Protein AF-A0A968A260-F1 (afdb_monomer_lite)

Secondary structure (DSSP, 8-state):
--TT-EEESSSEEEPPSS-----TT-------S-HHHHHHT--STTEEEEEE-TTS-EEEEEEESS---TT--EEESSTT-S-SEEETTTTHHHHTEEES------------

Foldseek 3Di:
DQAQKWKDWPHIDTDHNDDDDDDVPRDDDDDDPCVPVVLVVQQAAWTKIFIAGNVRHTQAMEGERHRDHPQKDKDFVVPPDADRYDYPDPCVVNRRMDIRDRPPPPPPPPDD

Sequence (112 aa):
NLRNFQLVCNDRYRLPDTDIWLGPGEKFQLVYTDAQTFFDNMISSGDNVYLYNDKDNLYDMVGWSTAHLMGMSALRVPDGFGTYQGYDDATSEAAGWVFNTPNKLLITEISD

pLDDT: mean 79.98, std 15.22, range [32.84, 96.69]

Radius of gyration: 14.61 Å; chains: 1; bounding box: 34×28×41 Å

Structure (mmCIF, N/CA/C/O backbone):
data_AF-A0A968A260-F1
#
_entry.id   AF-A0A968A260-F1
#
loop_
_atom_site.group_PDB
_atom_site.id
_atom_site.type_symbol
_atom_site.label_atom_id
_atom_site.label_alt_id
_atom_site.label_comp_id
_atom_site.label_asym_id
_atom_site.label_entity_id
_atom_site.label_seq_id
_atom_site.pdbx_PDB_ins_code
_atom_site.Cartn_x
_atom_site.Cartn_y
_atom_site.Cartn_z
_atom_site.occupancy
_atom_site.B_iso_or_equiv
_atom_site.auth_seq_id
_atom_site.auth_comp_id
_atom_site.auth_asym_id
_atom_site.auth_atom_id
_atom_site.pdbx_PDB_model_num
ATOM 1 N N . ASN A 1 1 ? -12.017 6.876 9.250 1.00 89.25 1 ASN A N 1
ATOM 2 C CA . ASN A 1 1 ? -12.081 5.612 10.005 1.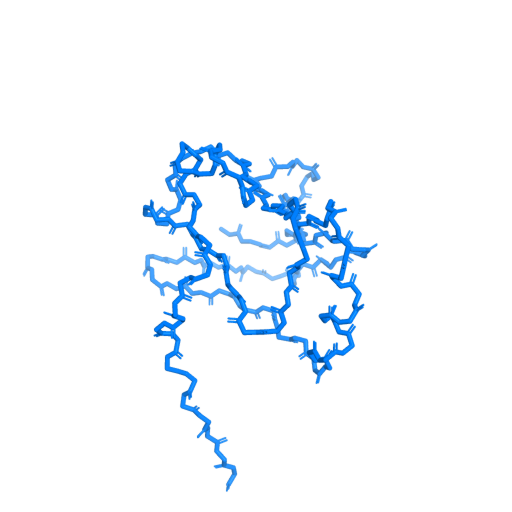00 89.25 1 ASN A CA 1
ATOM 3 C C . ASN A 1 1 ? -11.578 4.491 9.105 1.00 89.25 1 ASN A C 1
ATOM 5 O O . ASN A 1 1 ? -12.142 4.347 8.029 1.00 89.25 1 ASN A O 1
ATOM 9 N N . LEU A 1 2 ? -10.533 3.763 9.509 1.00 93.12 2 LEU A N 1
ATOM 10 C CA . LEU A 1 2 ? -9.950 2.624 8.775 1.00 93.12 2 LEU A CA 1
ATOM 11 C C . LEU A 1 2 ? -10.379 1.253 9.325 1.00 93.12 2 LEU A C 1
ATOM 13 O O . LEU A 1 2 ? -9.807 0.227 8.959 1.00 93.12 2 LEU A O 1
ATOM 17 N N . ARG A 1 3 ? -11.366 1.214 10.224 1.00 94.25 3 ARG A N 1
ATOM 18 C CA . ARG A 1 3 ? -11.927 -0.030 10.755 1.00 94.25 3 ARG A CA 1
ATOM 19 C C . ARG A 1 3 ? -12.263 -1.013 9.629 1.00 94.25 3 ARG A C 1
ATOM 21 O O . ARG A 1 3 ? -12.951 -0.641 8.682 1.00 94.25 3 ARG A O 1
ATOM 28 N N . ASN A 1 4 ? -11.805 -2.261 9.755 1.00 95.06 4 ASN A N 1
ATOM 29 C CA . ASN A 1 4 ? -12.008 -3.346 8.779 1.00 95.06 4 ASN A CA 1
ATOM 30 C C . ASN A 1 4 ? -11.501 -3.086 7.348 1.00 95.06 4 ASN A C 1
ATOM 32 O O . ASN A 1 4 ? -11.792 -3.888 6.456 1.00 95.06 4 ASN A O 1
ATOM 36 N N . PHE A 1 5 ? -10.720 -2.025 7.116 1.00 96.25 5 PHE A N 1
ATOM 37 C CA . PHE A 1 5 ? -9.988 -1.876 5.859 1.00 96.25 5 PHE A CA 1
ATOM 38 C C . PHE A 1 5 ? -9.016 -3.041 5.688 1.00 96.25 5 PHE A C 1
ATOM 40 O O . PHE A 1 5 ? -8.702 -3.770 6.633 1.00 96.25 5 PHE A O 1
ATOM 47 N N . GLN A 1 6 ? -8.547 -3.241 4.467 1.00 95.75 6 GLN A N 1
ATOM 48 C CA . GLN A 1 6 ? -7.735 -4.394 4.130 1.00 95.75 6 GLN A CA 1
ATOM 49 C C . GLN A 1 6 ? -6.546 -3.965 3.287 1.00 95.75 6 GLN A C 1
ATOM 51 O O . GLN A 1 6 ? -6.717 -3.294 2.273 1.00 95.75 6 GLN A O 1
ATOM 56 N N . LEU A 1 7 ? -5.356 -4.382 3.703 1.00 92.44 7 LEU A N 1
ATOM 57 C CA . LEU A 1 7 ? -4.144 -4.308 2.899 1.00 92.44 7 LEU A CA 1
ATOM 58 C C . LEU A 1 7 ? -3.967 -5.647 2.190 1.00 92.44 7 LEU A C 1
ATOM 60 O O . LEU A 1 7 ? -4.047 -6.697 2.827 1.00 92.44 7 LEU A O 1
ATOM 64 N N . VAL A 1 8 ? -3.766 -5.619 0.878 1.00 90.75 8 VAL A N 1
ATOM 65 C CA . VAL A 1 8 ? -3.595 -6.819 0.057 1.00 90.75 8 VAL A CA 1
ATOM 66 C C . VAL A 1 8 ? -2.309 -6.690 -0.744 1.00 90.75 8 VAL A C 1
ATOM 68 O O . VAL A 1 8 ? -2.159 -5.737 -1.504 1.00 90.75 8 VAL A O 1
ATOM 71 N N . CYS A 1 9 ? -1.420 -7.666 -0.580 1.00 85.06 9 CYS A N 1
ATOM 72 C CA . CYS A 1 9 ? -0.257 -7.889 -1.443 1.00 85.06 9 CYS A CA 1
ATOM 73 C C . CYS A 1 9 ? -0.317 -9.347 -1.930 1.00 85.06 9 CYS A C 1
ATOM 75 O O . CYS A 1 9 ? -1.230 -9.696 -2.676 1.00 85.06 9 CYS A O 1
ATOM 77 N N . ASN A 1 10 ? 0.567 -10.216 -1.422 1.00 80.12 10 ASN A N 1
ATOM 78 C CA . ASN A 1 10 ? 0.482 -11.673 -1.593 1.00 80.12 10 ASN A CA 1
ATOM 79 C C . ASN A 1 10 ? -0.676 -12.284 -0.793 1.00 80.12 10 ASN A C 1
ATOM 81 O O . ASN A 1 10 ? -1.375 -13.168 -1.278 1.00 80.12 10 ASN A O 1
ATOM 85 N N . ASP A 1 11 ? -0.898 -11.761 0.412 1.00 82.81 11 ASP A N 1
ATOM 86 C CA . ASP A 1 11 ? -1.992 -12.137 1.298 1.00 82.81 11 ASP A CA 1
ATOM 87 C C . ASP A 1 11 ? -2.816 -10.908 1.687 1.00 82.81 11 ASP A C 1
ATOM 89 O O . ASP A 1 11 ? -2.398 -9.755 1.526 1.00 82.81 11 ASP A O 1
ATOM 93 N N . ARG A 1 12 ? -4.012 -11.166 2.218 1.00 89.12 12 ARG A N 1
ATOM 94 C CA . ARG A 1 12 ? -4.929 -10.143 2.723 1.00 89.12 12 ARG A CA 1
ATOM 95 C C . ARG A 1 12 ? -4.750 -9.974 4.229 1.00 89.12 12 ARG A C 1
ATOM 97 O O . ARG A 1 12 ? -5.064 -10.877 5.001 1.00 89.12 12 ARG A O 1
ATOM 104 N N . TYR A 1 13 ? -4.353 -8.779 4.649 1.00 90.50 13 TYR A N 1
ATOM 105 C CA . TYR A 1 13 ? -4.343 -8.352 6.042 1.00 90.50 13 TYR A CA 1
ATOM 106 C C . TYR A 1 13 ? -5.536 -7.434 6.324 1.00 90.50 13 TYR A C 1
ATOM 108 O O . TYR A 1 13 ? -5.647 -6.347 5.757 1.00 90.50 13 TYR A O 1
ATOM 116 N N . ARG A 1 14 ? -6.437 -7.855 7.216 1.00 93.88 14 ARG A N 1
ATOM 117 C CA . ARG A 1 14 ? -7.560 -7.025 7.670 1.00 93.88 14 ARG A CA 1
ATOM 118 C C . ARG A 1 14 ? -7.133 -6.192 8.877 1.00 93.88 14 ARG A C 1
ATOM 120 O O . ARG A 1 14 ? -6.658 -6.740 9.869 1.00 93.88 14 ARG A O 1
ATOM 127 N N . LEU A 1 15 ? -7.334 -4.879 8.800 1.00 92.06 15 LEU A N 1
ATOM 128 C CA . LEU A 1 15 ? -7.124 -3.967 9.919 1.00 92.06 15 LEU A CA 1
ATOM 129 C C . LEU A 1 15 ? -8.105 -4.290 11.061 1.00 92.06 15 LEU A C 1
ATOM 131 O O . LEU A 1 15 ? -9.193 -4.808 10.798 1.00 92.06 15 LEU A O 1
ATOM 135 N N . PRO A 1 16 ? -7.747 -3.973 12.318 1.00 93.25 16 PRO A N 1
ATOM 136 C CA . PRO A 1 16 ? -8.582 -4.260 13.479 1.00 93.25 16 PRO A CA 1
ATOM 137 C C . PRO A 1 16 ? -10.051 -3.840 13.317 1.00 93.25 16 PRO A C 1
ATOM 139 O O . PRO A 1 16 ? -10.360 -2.785 12.756 1.00 93.25 16 PRO A O 1
ATOM 142 N N . ASP A 1 17 ? -10.959 -4.635 13.892 1.00 93.88 17 ASP A N 1
ATOM 143 C CA . ASP A 1 17 ? -12.394 -4.322 13.994 1.00 93.88 17 ASP A CA 1
ATOM 144 C C . ASP A 1 17 ? -12.676 -3.301 15.117 1.00 93.88 17 ASP A C 1
ATOM 146 O O . ASP A 1 17 ? -13.620 -3.405 15.899 1.00 93.88 17 ASP A O 1
ATOM 150 N N . THR A 1 18 ? -11.810 -2.300 15.223 1.00 93.25 18 THR A N 1
ATOM 151 C CA . THR A 1 18 ? -11.921 -1.164 16.134 1.00 93.25 18 THR A CA 1
ATOM 152 C C . THR A 1 18 ? -11.796 0.111 15.325 1.00 93.25 18 THR A C 1
ATOM 154 O O . THR A 1 18 ? -11.150 0.127 14.278 1.00 93.25 18 THR A O 1
ATOM 157 N N . ASP A 1 19 ? -12.400 1.192 15.803 1.00 92.75 19 ASP A N 1
ATOM 158 C CA . ASP A 1 19 ? -12.295 2.472 15.115 1.00 92.75 19 ASP A CA 1
ATOM 159 C C . ASP A 1 19 ? -10.844 2.966 15.085 1.00 92.75 19 ASP A C 1
ATOM 161 O O . ASP A 1 19 ? -10.182 3.072 16.117 1.00 92.75 19 ASP A O 1
ATOM 165 N N . ILE A 1 20 ? -10.368 3.287 13.882 1.00 91.06 20 ILE A N 1
ATOM 166 C CA . ILE A 1 20 ? -9.044 3.861 13.632 1.00 91.06 20 ILE A CA 1
ATOM 167 C C . ILE A 1 20 ? -9.274 5.186 12.917 1.00 91.06 20 ILE A C 1
ATOM 169 O O . ILE A 1 20 ? -9.532 5.234 11.710 1.00 91.06 20 ILE A O 1
ATOM 173 N N . TRP A 1 21 ? -9.242 6.274 13.673 1.00 89.75 21 TRP A N 1
ATOM 174 C CA . TRP A 1 21 ? -9.334 7.624 13.134 1.00 89.75 21 TRP A CA 1
ATOM 175 C C . TRP A 1 21 ? -7.925 8.145 12.879 1.00 89.75 21 TRP A C 1
ATOM 177 O O . TRP A 1 21 ? -7.076 8.041 13.754 1.00 89.75 21 TRP A O 1
ATOM 187 N N . LEU A 1 22 ? -7.693 8.653 11.669 1.00 85.75 22 LEU A N 1
ATOM 188 C CA . LEU A 1 22 ? -6.468 9.356 11.310 1.00 85.75 22 LEU A CA 1
ATOM 189 C C . LEU A 1 22 ? -6.846 10.797 10.978 1.00 85.75 22 LEU A C 1
ATOM 191 O O . LEU A 1 22 ? -7.627 11.039 10.053 1.00 85.75 22 LEU A O 1
ATOM 195 N N . GLY A 1 23 ? -6.339 11.734 11.765 1.00 82.56 23 GLY A N 1
ATOM 196 C CA . GLY A 1 23 ? -6.328 13.159 11.477 1.00 82.56 23 GLY A CA 1
ATOM 197 C C . GLY A 1 23 ? -5.102 13.575 10.654 1.00 82.56 23 GLY A C 1
ATOM 198 O O . GLY A 1 23 ? -4.247 12.750 10.325 1.00 82.56 23 GLY A O 1
ATOM 199 N N . PRO A 1 24 ? -4.987 14.870 10.315 1.00 80.56 24 PRO A N 1
ATOM 200 C CA . PRO A 1 24 ? -3.818 15.392 9.614 1.00 80.56 24 PRO A CA 1
ATOM 201 C C . PRO A 1 24 ? -2.514 15.085 10.370 1.00 80.56 24 PRO A C 1
ATOM 203 O O . PRO A 1 24 ? -2.365 15.465 11.529 1.00 80.56 24 PRO A O 1
ATOM 206 N N . GLY A 1 25 ? -1.568 14.415 9.707 1.00 78.31 25 GLY A N 1
ATOM 207 C CA . GLY A 1 25 ? -0.263 14.049 10.274 1.00 78.31 25 GLY A CA 1
ATOM 208 C C . GLY A 1 25 ? -0.257 12.797 11.161 1.00 78.31 25 GLY A C 1
ATOM 20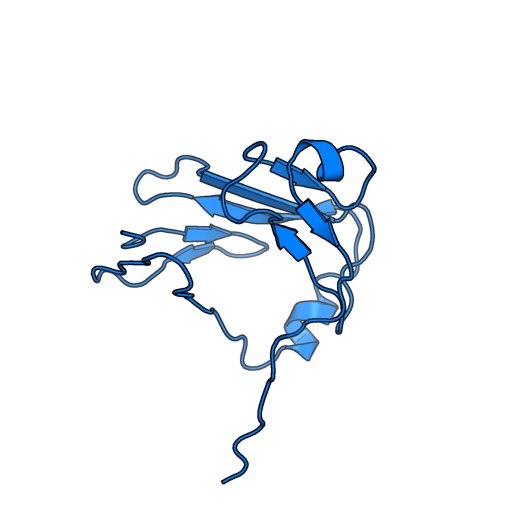9 O O . GLY A 1 25 ? 0.817 12.359 11.579 1.00 78.31 25 GLY A O 1
ATOM 210 N N . GLU A 1 26 ? -1.417 12.197 11.435 1.00 83.50 26 GLU A N 1
ATOM 211 C CA . GLU A 1 26 ? -1.491 10.905 12.115 1.00 83.50 26 GLU A CA 1
ATOM 212 C C . GLU A 1 26 ? -1.232 9.764 11.132 1.00 83.50 26 GLU A C 1
ATOM 214 O O . GLU A 1 26 ? -1.612 9.816 9.963 1.00 83.50 26 GLU A O 1
ATOM 219 N N . LYS A 1 27 ? -0.586 8.703 11.618 1.00 84.19 27 LYS A N 1
ATOM 220 C CA . LYS A 1 27 ? -0.197 7.553 10.801 1.00 84.19 27 LYS A CA 1
ATOM 221 C C . LYS A 1 27 ? -0.577 6.247 11.479 1.00 84.19 27 LYS A C 1
ATOM 223 O O . LYS A 1 27 ? -0.373 6.079 12.679 1.00 84.19 27 LYS A O 1
ATOM 228 N N . PHE A 1 28 ? -1.067 5.308 10.681 1.00 84.62 28 PHE A N 1
ATOM 229 C CA . PHE A 1 28 ? -1.158 3.900 11.044 1.00 84.62 28 PHE A CA 1
ATOM 230 C C . PHE A 1 28 ? -0.017 3.156 10.349 1.00 84.62 28 PHE A C 1
ATOM 232 O O . PHE A 1 28 ? 0.235 3.389 9.168 1.00 84.62 28 PHE A O 1
ATOM 239 N N . GLN A 1 29 ? 0.688 2.289 11.072 1.00 85.31 29 GLN A N 1
ATOM 240 C CA . GLN A 1 29 ? 1.837 1.559 10.542 1.00 85.31 29 GLN A CA 1
ATOM 241 C C . GLN A 1 29 ? 1.646 0.063 10.766 1.00 85.31 29 GLN A C 1
ATOM 243 O O . GLN A 1 29 ? 1.422 -0.375 11.892 1.00 85.31 29 GLN A O 1
ATOM 248 N N . LEU A 1 30 ? 1.760 -0.712 9.689 1.00 81.94 30 LEU A N 1
ATOM 249 C CA . LEU A 1 30 ? 1.929 -2.155 9.767 1.00 81.94 30 LEU A CA 1
ATOM 250 C C . LEU A 1 30 ? 3.430 -2.444 9.736 1.00 81.94 30 LEU A C 1
ATOM 252 O O . LEU A 1 30 ? 4.102 -2.096 8.767 1.00 81.94 30 LEU A O 1
ATOM 256 N N . VAL A 1 31 ? 3.954 -3.039 10.805 1.00 82.44 31 VAL A N 1
ATOM 257 C CA . VAL A 1 31 ? 5.375 -3.382 10.923 1.00 82.44 31 VAL A CA 1
ATOM 258 C C . VAL A 1 31 ? 5.515 -4.890 10.785 1.00 82.44 31 VAL A C 1
ATOM 260 O O . VAL A 1 31 ? 4.957 -5.641 11.584 1.00 82.44 31 VAL A O 1
ATOM 263 N N . TYR A 1 32 ? 6.249 -5.332 9.766 1.00 77.69 32 TYR A N 1
ATOM 264 C CA . TYR A 1 32 ? 6.596 -6.740 9.600 1.00 77.69 32 TYR A CA 1
ATOM 265 C C . TYR A 1 32 ? 7.762 -7.088 10.528 1.00 77.69 32 TYR A C 1
ATOM 267 O O . TYR A 1 32 ? 8.782 -6.403 10.521 1.00 77.69 32 TYR A O 1
ATOM 275 N N . THR A 1 33 ? 7.622 -8.148 11.327 1.00 80.69 33 THR A N 1
ATOM 276 C CA . THR A 1 33 ? 8.672 -8.580 12.269 1.00 80.69 33 THR A CA 1
ATOM 277 C C . THR A 1 33 ? 9.897 -9.149 11.561 1.00 80.69 33 THR A C 1
ATOM 279 O O . THR A 1 33 ? 10.999 -9.076 12.092 1.00 80.69 33 THR A O 1
ATOM 282 N N . ASP A 1 34 ? 9.705 -9.700 10.363 1.00 80.81 34 ASP A N 1
ATOM 283 C CA . ASP A 1 34 ? 10.770 -10.170 9.481 1.00 80.81 34 ASP A CA 1
ATOM 284 C C . ASP A 1 34 ? 10.730 -9.376 8.171 1.00 80.81 34 ASP A C 1
ATOM 286 O O . ASP A 1 34 ? 10.162 -9.797 7.160 1.00 80.81 34 ASP A O 1
ATOM 290 N N . ALA A 1 35 ? 11.279 -8.162 8.226 1.00 76.00 35 ALA A N 1
ATOM 291 C CA . ALA A 1 35 ? 11.331 -7.270 7.075 1.00 76.00 35 ALA A CA 1
ATOM 292 C C . ALA A 1 35 ? 12.177 -7.853 5.932 1.00 76.00 35 ALA A C 1
ATOM 294 O O . ALA A 1 35 ? 11.848 -7.629 4.771 1.00 76.00 35 ALA A O 1
ATOM 295 N N . GLN A 1 36 ? 13.230 -8.620 6.242 1.00 77.56 36 GLN A N 1
ATOM 296 C CA . GLN A 1 36 ? 14.100 -9.214 5.226 1.00 77.56 36 GLN A CA 1
ATOM 297 C C . GLN A 1 36 ? 13.314 -10.199 4.359 1.00 77.56 36 GLN A C 1
ATOM 299 O O . GLN A 1 36 ? 13.256 -10.021 3.146 1.00 77.56 36 GLN A O 1
ATOM 304 N N . THR A 1 37 ? 12.619 -11.158 4.978 1.00 77.75 37 THR A N 1
ATOM 305 C CA . THR A 1 37 ? 11.788 -12.121 4.242 1.00 77.75 37 THR A CA 1
ATOM 306 C C . THR A 1 37 ? 10.669 -11.429 3.459 1.00 77.75 37 THR A C 1
ATOM 308 O O . THR A 1 37 ? 10.317 -11.871 2.368 1.00 77.75 37 THR A O 1
ATOM 311 N N . PHE A 1 38 ? 10.103 -10.330 3.972 1.00 75.44 38 PHE A N 1
ATOM 312 C CA . PHE A 1 38 ? 9.113 -9.549 3.225 1.00 75.44 38 PHE A CA 1
ATOM 313 C C . PHE A 1 38 ? 9.699 -8.986 1.919 1.00 75.44 38 PHE A C 1
ATOM 315 O O . PHE A 1 38 ? 9.129 -9.214 0.853 1.00 75.44 38 PHE A O 1
ATOM 322 N N . PHE A 1 39 ? 10.855 -8.317 1.981 1.00 77.12 39 PHE A N 1
ATOM 323 C CA . PHE A 1 39 ? 11.498 -7.741 0.795 1.00 77.12 39 PHE A CA 1
ATOM 324 C C . PHE A 1 39 ? 12.074 -8.796 -0.158 1.00 77.12 39 PHE A C 1
ATOM 326 O O . PHE A 1 39 ? 12.069 -8.578 -1.367 1.00 77.12 39 PHE A O 1
ATOM 333 N N . ASP A 1 40 ? 12.494 -9.960 0.342 1.00 78.44 40 ASP A N 1
ATOM 334 C CA . ASP A 1 40 ? 12.934 -11.084 -0.499 1.00 78.44 40 ASP A CA 1
ATOM 335 C C . ASP A 1 40 ? 11.803 -11.621 -1.398 1.00 78.44 40 ASP A C 1
ATOM 337 O O . ASP A 1 40 ? 12.068 -12.231 -2.434 1.00 78.44 40 ASP A O 1
ATOM 341 N N . ASN A 1 41 ? 10.541 -11.360 -1.039 1.00 76.19 41 ASN A N 1
ATOM 342 C CA . ASN A 1 41 ? 9.367 -11.683 -1.852 1.00 76.19 41 ASN A CA 1
ATOM 343 C C . ASN A 1 41 ? 8.908 -10.528 -2.761 1.00 76.19 41 ASN A C 1
ATOM 345 O O . ASN A 1 41 ? 7.942 -10.711 -3.494 1.00 76.19 41 ASN A O 1
ATOM 349 N N . MET A 1 42 ? 9.586 -9.374 -2.730 1.00 76.00 42 MET A N 1
ATOM 350 C CA . MET A 1 42 ? 9.295 -8.186 -3.551 1.00 76.00 42 MET A CA 1
ATOM 351 C C . MET A 1 42 ? 10.335 -7.949 -4.667 1.00 76.00 42 MET A C 1
ATOM 353 O O . MET A 1 42 ? 10.617 -6.827 -5.103 1.00 76.00 42 MET A O 1
ATOM 357 N N . ILE A 1 43 ? 10.990 -9.031 -5.093 1.00 71.81 43 ILE A N 1
ATOM 358 C CA . ILE A 1 43 ? 12.142 -9.008 -6.004 1.00 71.81 43 ILE A CA 1
ATOM 359 C C . ILE A 1 43 ? 11.758 -9.035 -7.491 1.00 71.81 43 ILE A C 1
ATOM 361 O O . ILE A 1 43 ? 12.648 -9.027 -8.346 1.00 71.81 43 ILE A O 1
ATOM 365 N N . SER A 1 44 ? 10.465 -9.091 -7.823 1.00 68.75 44 SER A N 1
ATOM 366 C CA . SER A 1 44 ? 9.977 -9.148 -9.205 1.00 68.75 44 SER A CA 1
ATOM 367 C C . SER A 1 44 ? 9.214 -7.892 -9.609 1.00 68.75 44 SER A C 1
ATOM 369 O O . SER A 1 44 ? 8.520 -7.275 -8.816 1.00 68.75 44 SER A O 1
ATOM 371 N N . SER A 1 45 ? 9.300 -7.525 -10.888 1.00 73.00 45 SER A N 1
ATOM 372 C CA . SER A 1 45 ? 8.416 -6.508 -11.461 1.00 73.00 45 SER A CA 1
ATOM 373 C C . SER A 1 45 ? 6.957 -6.961 -11.383 1.00 73.00 45 SER A C 1
ATOM 375 O O . SER A 1 45 ? 6.652 -8.094 -11.762 1.00 73.00 45 SER A O 1
ATOM 377 N N . GLY A 1 46 ? 6.057 -6.054 -11.021 1.00 75.38 46 GLY A N 1
ATOM 378 C CA . GLY A 1 46 ? 4.615 -6.287 -10.983 1.00 75.38 46 GLY A CA 1
ATOM 379 C C . GLY A 1 46 ? 4.040 -6.467 -9.581 1.00 75.38 46 GLY A C 1
ATOM 380 O O . GLY A 1 46 ? 2.852 -6.773 -9.470 1.00 75.38 46 GLY A O 1
ATOM 381 N N . ASP A 1 47 ? 4.836 -6.257 -8.534 1.00 83.12 47 ASP A N 1
ATOM 382 C CA . ASP A 1 47 ? 4.344 -6.271 -7.161 1.00 83.12 47 ASP A CA 1
ATOM 383 C C . ASP A 1 47 ? 3.472 -5.043 -6.894 1.00 83.12 47 ASP A C 1
ATOM 385 O O . ASP A 1 47 ? 3.762 -3.934 -7.345 1.00 83.12 47 ASP A O 1
ATOM 389 N N . ASN A 1 48 ? 2.375 -5.244 -6.167 1.00 88.06 48 ASN A N 1
ATOM 390 C CA . ASN A 1 48 ? 1.429 -4.187 -5.840 1.00 88.06 48 ASN A CA 1
ATOM 391 C C . ASN A 1 48 ? 0.943 -4.335 -4.402 1.00 88.06 48 ASN A C 1
ATOM 393 O O . ASN A 1 48 ? 0.739 -5.443 -3.905 1.00 88.06 48 ASN A O 1
ATOM 397 N N . VAL A 1 49 ? 0.695 -3.195 -3.769 1.00 89.12 49 VAL A N 1
ATOM 398 C CA . VAL A 1 49 ? -0.015 -3.085 -2.499 1.00 89.12 49 VAL A CA 1
ATOM 399 C C . VAL A 1 49 ? -1.345 -2.406 -2.789 1.00 89.12 49 VAL A C 1
ATOM 401 O O . VAL A 1 49 ? -1.382 -1.295 -3.318 1.00 89.12 49 VAL A O 1
ATOM 404 N N . TYR A 1 50 ? -2.438 -3.055 -2.408 1.00 92.75 50 TYR A N 1
ATOM 405 C CA . TYR A 1 50 ? -3.790 -2.528 -2.542 1.00 92.75 50 TYR A CA 1
ATOM 406 C C . TYR A 1 50 ? -4.386 -2.247 -1.166 1.00 92.75 50 TYR A C 1
ATOM 408 O O . TYR A 1 50 ? -4.263 -3.053 -0.243 1.00 92.75 50 TYR A O 1
ATOM 416 N N . LEU A 1 51 ? -5.094 -1.131 -1.047 1.00 93.69 51 LEU A N 1
ATOM 417 C CA . LEU A 1 51 ? -5.929 -0.794 0.093 1.00 93.69 51 LEU A CA 1
ATOM 418 C C . LEU A 1 51 ? -7.394 -0.903 -0.326 1.00 93.69 51 LEU A C 1
ATOM 420 O O . LEU A 1 51 ? -7.868 -0.142 -1.168 1.00 93.69 51 LEU A O 1
ATOM 424 N N . TYR A 1 52 ? -8.121 -1.824 0.293 1.00 96.69 52 TYR A N 1
ATOM 425 C CA . TYR A 1 52 ? -9.566 -1.955 0.154 1.00 96.69 52 TYR A CA 1
ATOM 426 C C . TYR A 1 52 ? -10.265 -1.430 1.405 1.00 96.69 52 TYR A C 1
ATOM 428 O O . TYR A 1 52 ? -9.758 -1.565 2.522 1.00 96.69 52 TYR A O 1
ATOM 436 N N . ASN A 1 53 ? -11.449 -0.850 1.232 1.00 95.44 53 ASN A N 1
ATOM 437 C CA . ASN A 1 53 ? -12.294 -0.498 2.367 1.00 95.44 53 ASN A CA 1
ATOM 438 C C . ASN A 1 53 ? -13.023 -1.730 2.944 1.00 95.44 53 ASN A C 1
ATOM 440 O O . ASN A 1 53 ? -12.877 -2.859 2.472 1.00 95.44 53 ASN A O 1
ATOM 444 N N . ASP A 1 54 ? -13.845 -1.505 3.966 1.00 95.62 54 ASP A N 1
ATOM 445 C CA . ASP A 1 54 ? -14.645 -2.527 4.656 1.00 95.62 54 ASP A CA 1
ATOM 446 C C . ASP A 1 54 ? -15.697 -3.229 3.773 1.00 95.62 54 ASP A C 1
ATOM 448 O O . ASP A 1 54 ? -16.270 -4.239 4.182 1.00 95.62 54 ASP A O 1
ATOM 452 N N . LYS A 1 55 ? -15.939 -2.717 2.562 1.00 96.25 55 LYS A N 1
ATOM 453 C CA . LYS A 1 55 ? -16.889 -3.241 1.569 1.00 96.25 55 LYS A CA 1
ATOM 454 C C . LYS A 1 55 ? -16.199 -3.854 0.348 1.00 96.25 55 LYS A C 1
ATOM 456 O O . LYS A 1 55 ? -16.851 -4.030 -0.675 1.00 96.25 55 LYS A O 1
ATOM 461 N N . ASP A 1 56 ? -14.897 -4.132 0.440 1.00 94.88 56 ASP A N 1
ATOM 462 C CA . ASP A 1 56 ? -14.066 -4.659 -0.651 1.00 94.88 56 ASP A CA 1
ATOM 463 C C . ASP A 1 56 ? -13.990 -3.741 -1.893 1.00 94.88 56 ASP A C 1
ATOM 465 O O . ASP A 1 56 ? -13.635 -4.185 -2.985 1.00 94.88 56 ASP A O 1
ATOM 469 N N . ASN A 1 57 ? -14.257 -2.437 -1.745 1.00 96.25 57 ASN A N 1
ATOM 470 C CA . ASN A 1 57 ? -13.984 -1.470 -2.809 1.00 96.25 57 ASN A CA 1
ATOM 471 C C . ASN A 1 57 ? -12.518 -1.038 -2.751 1.00 96.25 57 ASN A C 1
ATOM 473 O O . ASN A 1 57 ? -12.017 -0.712 -1.670 1.00 96.25 57 ASN A O 1
ATOM 477 N N . LEU A 1 58 ? -11.856 -0.991 -3.911 1.00 94.56 58 LEU A N 1
ATOM 478 C CA . LEU A 1 58 ? -10.497 -0.465 -4.021 1.00 94.56 58 LEU A CA 1
ATOM 479 C C . LEU A 1 58 ? -10.499 1.018 -3.637 1.00 94.56 58 LEU A C 1
ATOM 481 O O . LEU A 1 58 ? -11.228 1.818 -4.224 1.00 94.56 58 LEU A O 1
ATOM 485 N N . TYR A 1 59 ? -9.707 1.355 -2.627 1.00 92.06 59 TYR A N 1
ATOM 486 C CA . TYR A 1 59 ? -9.567 2.705 -2.097 1.00 92.06 59 TYR A CA 1
ATOM 487 C C . TYR A 1 59 ? -8.280 3.362 -2.594 1.00 92.06 59 TYR A C 1
ATOM 489 O O . TYR A 1 59 ? -8.305 4.522 -2.997 1.00 92.06 59 TYR A O 1
ATOM 497 N N . ASP A 1 60 ? -7.171 2.619 -2.577 1.00 91.44 60 ASP A N 1
ATOM 498 C CA . ASP A 1 60 ? -5.867 3.094 -3.038 1.00 91.44 60 ASP A CA 1
ATOM 499 C C . ASP A 1 60 ? -4.975 1.920 -3.478 1.00 91.44 60 ASP A C 1
ATOM 501 O O . ASP A 1 60 ? -5.185 0.789 -3.038 1.00 91.44 60 ASP A O 1
ATOM 505 N N . MET A 1 61 ? -3.983 2.168 -4.329 1.00 91.50 61 MET A N 1
ATOM 506 C CA . MET A 1 61 ? -2.927 1.216 -4.649 1.00 91.50 61 MET A CA 1
ATOM 507 C C . MET A 1 61 ? -1.608 1.883 -5.052 1.00 91.50 61 MET A C 1
ATOM 509 O O . MET A 1 61 ? -1.575 2.962 -5.651 1.00 91.50 61 MET A O 1
ATOM 513 N N . VAL A 1 62 ? -0.521 1.162 -4.792 1.00 89.88 62 VAL A N 1
ATOM 514 C CA . VAL A 1 62 ? 0.822 1.474 -5.282 1.00 89.88 62 VAL A CA 1
ATOM 515 C C . VAL A 1 62 ? 1.478 0.204 -5.816 1.00 89.88 62 VAL A C 1
ATOM 517 O O . VAL A 1 62 ? 1.343 -0.865 -5.221 1.00 89.88 62 VAL A O 1
ATOM 520 N N . GLY A 1 63 ? 2.148 0.322 -6.955 1.00 89.06 63 GLY A N 1
ATOM 521 C CA . GLY A 1 63 ? 2.809 -0.772 -7.649 1.00 89.06 63 GLY A CA 1
ATOM 522 C C . GLY A 1 63 ? 4.259 -0.474 -7.993 1.00 89.06 63 GLY A C 1
ATOM 523 O O . GLY A 1 63 ? 4.681 0.682 -8.062 1.00 89.06 63 GLY A O 1
ATOM 524 N N . TRP A 1 64 ? 5.008 -1.534 -8.266 1.00 87.25 64 TRP A N 1
ATOM 525 C CA . TRP A 1 64 ? 6.383 -1.461 -8.733 1.00 87.25 64 TRP A CA 1
ATOM 526 C C . TRP A 1 64 ? 6.534 -2.271 -10.022 1.00 87.25 64 TRP A C 1
ATOM 528 O O . TRP A 1 64 ? 6.313 -3.477 -10.065 1.00 87.25 64 TRP A O 1
ATOM 538 N N . SER A 1 65 ? 6.892 -1.590 -11.104 1.00 85.56 65 SER A N 1
ATOM 539 C CA . SER A 1 65 ? 7.360 -2.147 -12.375 1.00 85.56 65 SER A CA 1
ATOM 540 C C . SER A 1 65 ? 8.819 -2.615 -12.309 1.00 85.56 65 SER A C 1
ATOM 542 O O . SER A 1 65 ? 9.261 -3.354 -13.190 1.00 85.56 65 SER A O 1
ATOM 544 N N . THR A 1 66 ? 9.557 -2.248 -11.259 1.00 83.88 66 THR A N 1
ATOM 545 C CA . THR A 1 66 ? 10.893 -2.768 -10.935 1.00 83.88 66 THR A CA 1
ATOM 546 C C . THR A 1 66 ? 10.907 -3.450 -9.561 1.00 83.88 66 THR A C 1
ATOM 548 O O . THR A 1 66 ? 9.896 -3.472 -8.871 1.00 83.88 66 THR A O 1
ATOM 551 N N . ALA A 1 67 ? 12.020 -4.073 -9.164 1.00 84.06 67 ALA A N 1
ATOM 552 C CA . ALA A 1 67 ? 12.108 -4.726 -7.853 1.00 84.06 67 ALA A CA 1
ATOM 553 C C . ALA A 1 67 ? 12.067 -3.693 -6.710 1.00 84.06 67 ALA A C 1
ATOM 555 O O . ALA A 1 67 ? 12.849 -2.737 -6.716 1.00 84.06 67 ALA A O 1
ATOM 556 N N . HIS A 1 68 ? 11.217 -3.909 -5.699 1.00 81.88 68 HIS A N 1
ATOM 557 C CA . HIS A 1 68 ? 11.137 -3.045 -4.516 1.00 81.88 68 HIS A CA 1
ATOM 558 C C . HIS A 1 68 ? 12.045 -3.578 -3.403 1.00 81.88 68 HIS A C 1
ATOM 560 O O . HIS A 1 68 ? 11.658 -4.415 -2.593 1.00 81.88 68 HIS A O 1
ATOM 566 N N . LEU A 1 69 ? 13.292 -3.106 -3.379 1.00 80.12 69 LEU A N 1
ATOM 567 C CA . LEU A 1 69 ? 14.317 -3.596 -2.454 1.00 80.12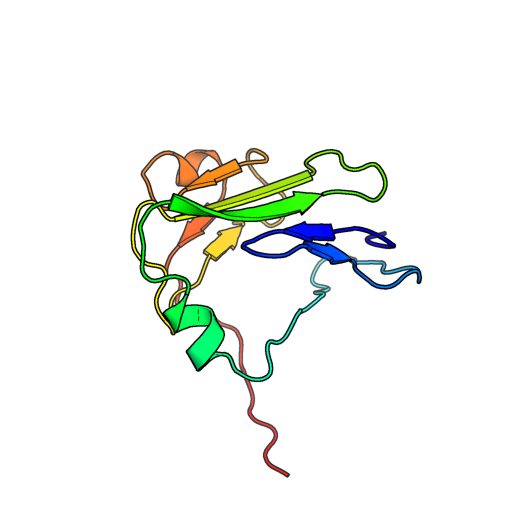 69 LEU A CA 1
ATOM 568 C C . LEU A 1 69 ? 14.274 -2.894 -1.090 1.00 80.12 69 LEU A C 1
ATOM 570 O O . LEU A 1 69 ? 13.789 -1.770 -0.946 1.00 80.12 69 LEU A O 1
ATOM 574 N N . MET A 1 70 ? 14.878 -3.526 -0.082 1.00 80.44 70 MET A N 1
ATOM 575 C CA . MET A 1 70 ? 15.065 -2.922 1.237 1.00 80.44 70 MET A CA 1
ATOM 576 C C . MET A 1 70 ? 15.738 -1.538 1.138 1.00 80.44 70 MET A C 1
ATOM 578 O O . MET A 1 70 ? 16.711 -1.348 0.409 1.00 80.44 70 MET A O 1
ATOM 582 N N . GLY A 1 71 ? 15.219 -0.567 1.895 1.00 78.25 71 GLY A N 1
ATOM 583 C CA . GLY A 1 71 ? 15.684 0.826 1.883 1.00 78.25 71 GLY A CA 1
ATOM 584 C C . GLY A 1 71 ? 14.983 1.720 0.854 1.00 78.25 71 GLY A C 1
ATOM 585 O O . GLY A 1 71 ? 15.119 2.941 0.919 1.00 78.25 71 GLY A O 1
ATOM 586 N N . MET A 1 72 ? 14.189 1.143 -0.050 1.00 79.75 72 MET A N 1
ATOM 587 C CA . MET A 1 72 ? 13.312 1.895 -0.942 1.00 79.75 72 MET A CA 1
ATOM 588 C C . MET A 1 72 ? 12.001 2.270 -0.245 1.00 79.75 72 MET A C 1
ATOM 590 O O . MET A 1 72 ? 11.529 1.590 0.667 1.00 79.75 72 MET A O 1
ATOM 594 N N . SER A 1 73 ? 11.377 3.354 -0.695 1.00 83.50 73 SER A N 1
ATOM 595 C CA . SER A 1 73 ? 10.118 3.856 -0.143 1.00 83.50 73 SER A CA 1
ATOM 596 C C . SER A 1 73 ? 9.205 4.364 -1.253 1.00 83.50 73 SER A C 1
ATOM 598 O O . SER A 1 73 ? 9.678 4.755 -2.320 1.00 83.50 73 SER A O 1
ATOM 600 N N . ALA A 1 74 ? 7.904 4.370 -0.987 1.00 84.69 74 ALA A N 1
ATOM 601 C CA . ALA A 1 74 ? 6.915 5.065 -1.794 1.00 84.69 74 ALA A CA 1
ATOM 602 C C . ALA A 1 74 ? 6.014 5.869 -0.856 1.00 84.69 74 ALA A C 1
ATOM 604 O O . ALA A 1 74 ? 5.634 5.383 0.212 1.00 84.69 74 ALA A O 1
ATOM 605 N N . LEU A 1 75 ? 5.705 7.107 -1.229 1.00 85.62 75 LEU A N 1
ATOM 606 C CA . LEU A 1 75 ? 4.814 7.972 -0.462 1.00 85.62 75 LEU A CA 1
ATOM 607 C C . LEU A 1 75 ? 4.026 8.900 -1.381 1.00 85.62 75 LEU A C 1
ATOM 609 O O . LEU A 1 75 ? 4.434 9.166 -2.512 1.00 85.62 75 LEU A O 1
ATOM 613 N N . ARG A 1 76 ? 2.900 9.402 -0.881 1.00 84.81 76 ARG A N 1
ATOM 614 C CA . ARG A 1 76 ? 2.025 10.314 -1.615 1.00 84.81 76 ARG A CA 1
ATOM 615 C C . ARG A 1 76 ? 2.397 11.766 -1.288 1.00 84.81 76 ARG A C 1
ATOM 617 O O . ARG A 1 76 ? 2.523 12.113 -0.119 1.00 84.81 76 ARG A O 1
ATOM 624 N N . VAL A 1 77 ? 2.607 12.619 -2.294 1.00 81.81 77 VAL A N 1
ATOM 625 C CA . VAL A 1 77 ? 2.932 14.047 -2.112 1.00 81.81 77 VAL A CA 1
ATOM 626 C C . VAL A 1 77 ? 2.017 14.932 -2.960 1.00 81.81 77 VAL A C 1
ATOM 628 O O . VAL A 1 77 ? 2.148 14.940 -4.184 1.00 81.81 77 VAL A O 1
ATOM 631 N N . PRO A 1 78 ? 1.177 15.780 -2.339 1.00 79.12 78 PRO A N 1
ATOM 632 C CA . PRO A 1 78 ? 0.775 15.766 -0.926 1.00 79.12 78 PRO A CA 1
ATOM 633 C C . PRO A 1 78 ? 0.013 14.491 -0.525 1.00 79.12 78 PRO A C 1
ATOM 635 O O . PRO A 1 78 ? -0.554 13.813 -1.381 1.00 79.12 78 PRO A O 1
ATOM 638 N N . ASP A 1 79 ? -0.073 14.205 0.775 1.00 76.12 79 ASP A N 1
ATOM 639 C CA . ASP A 1 79 ? -0.923 13.124 1.290 1.00 76.12 79 ASP A CA 1
ATOM 640 C C . ASP A 1 79 ? -2.362 13.249 0.756 1.00 76.12 79 ASP A C 1
ATOM 642 O O . ASP A 1 79 ? -2.973 14.320 0.792 1.00 76.12 79 ASP A O 1
ATOM 646 N N . GLY A 1 80 ? -2.910 12.143 0.246 1.00 74.44 80 GLY A N 1
ATOM 647 C CA . GLY A 1 80 ? -4.268 12.084 -0.307 1.00 74.44 80 GLY A CA 1
ATOM 648 C C . GLY A 1 80 ? -4.483 12.816 -1.642 1.00 74.44 80 GLY A C 1
ATOM 649 O O . GLY A 1 80 ? -5.623 12.914 -2.090 1.00 74.44 80 GLY A O 1
ATOM 650 N N . PHE A 1 81 ? -3.432 13.331 -2.285 1.00 80.25 81 PHE A N 1
ATOM 651 C CA . PHE A 1 81 ? -3.517 13.989 -3.594 1.00 80.25 81 PHE A CA 1
ATOM 652 C C . PHE A 1 81 ? -3.327 13.004 -4.758 1.00 80.25 81 PHE A C 1
ATOM 654 O O . PHE A 1 81 ? -2.667 11.983 -4.592 1.00 80.25 81 PHE A O 1
ATOM 661 N N . GLY A 1 82 ? -3.851 13.329 -5.945 1.00 84.06 82 GLY A N 1
ATOM 662 C CA . GLY A 1 82 ? -3.682 12.537 -7.170 1.00 84.06 82 GLY A CA 1
ATOM 663 C C . GLY A 1 82 ? -4.791 11.505 -7.405 1.00 84.06 82 GLY A C 1
ATOM 664 O O . GLY A 1 82 ? -5.936 11.704 -6.997 1.00 84.06 82 GLY A O 1
ATOM 665 N N . THR A 1 83 ? -4.474 10.419 -8.112 1.00 86.56 83 THR A N 1
ATOM 666 C CA . THR A 1 83 ? -5.419 9.333 -8.439 1.00 86.56 83 THR A CA 1
ATOM 667 C C . THR A 1 83 ? -5.261 8.161 -7.465 1.00 86.56 83 THR A C 1
ATOM 669 O O . THR A 1 83 ? -4.319 8.114 -6.678 1.00 86.56 83 THR A O 1
ATOM 672 N N . TYR A 1 84 ? -6.174 7.188 -7.496 1.00 86.38 84 TYR A N 1
ATOM 673 C CA . TYR A 1 84 ? -6.127 6.029 -6.592 1.00 86.38 84 TYR A CA 1
ATOM 674 C C . TYR A 1 84 ? -5.034 4.999 -6.945 1.00 86.38 84 TYR A C 1
ATOM 676 O O . TYR A 1 84 ? -4.914 4.007 -6.242 1.00 86.38 84 TYR A O 1
ATOM 684 N N . GLN A 1 85 ? -4.285 5.168 -8.042 1.00 86.50 85 GLN A N 1
ATOM 685 C CA . GLN A 1 85 ? -3.299 4.179 -8.491 1.00 86.50 85 GLN A CA 1
ATOM 686 C C . GLN A 1 85 ? -2.004 4.829 -8.964 1.00 86.50 85 GLN A C 1
ATOM 688 O O . GLN A 1 85 ? -2.057 5.802 -9.712 1.00 86.50 85 GLN A O 1
ATOM 693 N N . GLY A 1 86 ? -0.858 4.258 -8.591 1.00 84.88 86 GLY A N 1
ATOM 694 C CA . GLY A 1 86 ? 0.449 4.633 -9.136 1.00 84.88 86 GLY A CA 1
ATOM 695 C C . GLY A 1 86 ? 1.413 3.459 -9.228 1.00 84.88 86 GLY A C 1
ATOM 696 O O . GLY A 1 86 ? 1.279 2.484 -8.494 1.00 84.88 86 GLY A O 1
ATOM 697 N N . TYR A 1 87 ? 2.380 3.582 -10.132 1.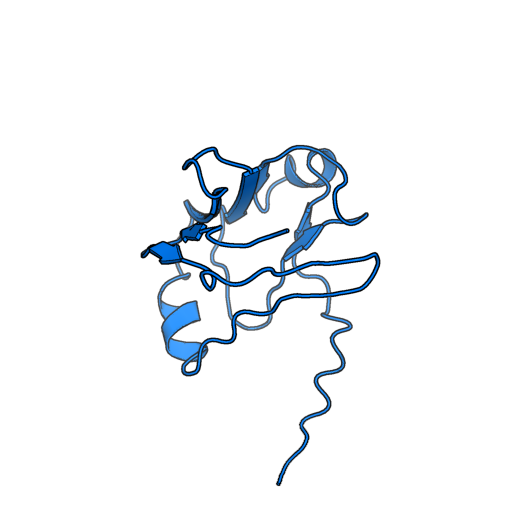00 84.19 87 TYR A N 1
ATOM 698 C CA . TYR A 1 87 ? 3.459 2.626 -10.393 1.00 84.19 87 TYR A CA 1
ATOM 699 C C . TYR A 1 87 ? 4.800 3.360 -10.421 1.00 84.19 87 TYR A C 1
ATOM 701 O O . TYR A 1 87 ? 4.808 4.510 -10.826 1.00 84.19 87 TYR A O 1
ATOM 709 N N . ASP A 1 88 ? 5.933 2.766 -10.065 1.00 80.06 88 ASP A N 1
ATOM 710 C CA . ASP A 1 88 ? 7.280 3.393 -10.145 1.00 80.06 88 ASP A CA 1
ATOM 711 C C . ASP A 1 88 ? 7.771 3.785 -11.574 1.00 80.06 88 ASP A C 1
ATOM 713 O O . ASP A 1 88 ? 8.963 3.751 -11.877 1.00 80.06 88 ASP A O 1
ATOM 717 N N . ASP A 1 89 ? 6.864 4.189 -12.459 1.00 81.50 89 ASP A N 1
ATOM 718 C CA . ASP A 1 89 ? 7.073 4.745 -13.784 1.00 81.50 89 ASP A CA 1
ATOM 719 C C . ASP A 1 89 ? 6.598 6.216 -13.866 1.00 81.50 89 ASP A C 1
ATOM 721 O O . ASP A 1 89 ? 6.150 6.834 -12.895 1.00 81.50 89 ASP A O 1
ATOM 725 N N . ALA A 1 90 ? 6.683 6.804 -15.063 1.00 75.69 90 ALA A N 1
ATOM 726 C CA . ALA A 1 90 ? 6.315 8.201 -15.302 1.00 75.69 90 ALA A CA 1
ATOM 727 C C . ALA A 1 90 ? 4.828 8.527 -15.035 1.00 75.69 90 ALA A C 1
ATOM 729 O O . ALA A 1 90 ? 4.461 9.701 -14.979 1.00 75.69 90 ALA A O 1
ATOM 730 N N . THR A 1 91 ? 3.954 7.529 -14.871 1.00 72.38 91 THR A N 1
ATOM 731 C CA . THR A 1 91 ? 2.540 7.752 -14.536 1.00 72.38 91 THR A CA 1
ATOM 732 C C . THR A 1 91 ? 2.339 8.119 -13.064 1.00 72.38 91 THR A C 1
ATOM 734 O O . THR A 1 91 ? 1.310 8.707 -12.721 1.00 72.38 91 THR A O 1
ATOM 737 N N . SER A 1 92 ? 3.328 7.863 -12.200 1.00 74.75 92 SER A N 1
ATOM 738 C CA . SER A 1 92 ? 3.201 8.133 -10.766 1.00 74.75 92 SER A CA 1
ATOM 739 C C . SER A 1 92 ? 3.231 9.588 -10.362 1.00 74.75 92 SER A C 1
ATOM 741 O O . SER A 1 92 ? 2.523 9.957 -9.425 1.00 74.75 92 SER A O 1
ATOM 743 N N . GLU A 1 93 ? 3.958 10.438 -11.086 1.00 69.88 93 GLU A N 1
ATOM 744 C CA . GLU A 1 93 ? 3.941 11.878 -10.815 1.00 69.88 93 GLU A CA 1
ATOM 745 C C . GLU A 1 93 ? 2.519 12.443 -10.965 1.00 69.88 93 GLU A C 1
ATOM 747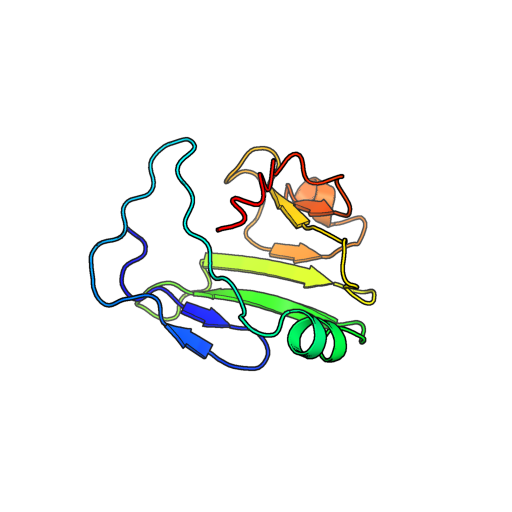 O O . GLU A 1 93 ? 2.061 13.228 -10.135 1.00 69.88 93 GLU A O 1
ATOM 752 N N . ALA A 1 94 ? 1.775 11.975 -11.974 1.00 70.94 94 ALA A N 1
ATOM 753 C CA . ALA A 1 94 ? 0.378 12.354 -12.181 1.00 70.94 94 ALA A CA 1
ATOM 754 C C . ALA A 1 94 ? -0.562 11.775 -11.107 1.00 70.94 94 ALA A C 1
ATOM 756 O O . ALA A 1 94 ? -1.600 12.366 -10.800 1.00 70.94 94 ALA A O 1
ATOM 757 N N . ALA A 1 95 ? -0.199 10.632 -10.524 1.00 78.19 95 ALA A N 1
ATOM 758 C CA . ALA A 1 95 ? -0.939 9.987 -9.448 1.00 78.19 95 ALA A CA 1
ATOM 759 C C . ALA A 1 95 ? -0.582 10.509 -8.044 1.00 78.19 95 ALA A C 1
ATOM 761 O O . ALA A 1 95 ? -1.226 10.112 -7.073 1.00 78.19 95 ALA A O 1
ATOM 762 N N . GLY A 1 96 ? 0.396 11.415 -7.934 1.00 82.94 96 GLY A N 1
ATOM 763 C CA . GLY A 1 96 ? 0.863 11.972 -6.665 1.00 82.94 96 GLY A CA 1
ATOM 764 C C . GLY A 1 96 ? 1.807 11.050 -5.889 1.00 82.94 96 GLY A C 1
ATOM 765 O O . GLY A 1 96 ? 2.086 11.331 -4.727 1.00 82.94 96 GLY A O 1
ATOM 766 N N . TRP A 1 97 ? 2.298 9.967 -6.493 1.00 87.56 97 TRP A N 1
ATOM 767 C CA . TRP A 1 97 ? 3.236 9.038 -5.866 1.00 87.56 97 TRP A CA 1
ATOM 768 C C . TRP A 1 97 ? 4.685 9.437 -6.147 1.00 87.56 97 TRP A C 1
ATOM 770 O O . TRP A 1 97 ? 5.057 9.756 -7.275 1.00 87.56 97 TRP A O 1
ATOM 780 N N . VAL A 1 98 ? 5.519 9.379 -5.112 1.00 86.69 98 VAL A N 1
ATOM 781 C CA . VAL A 1 98 ? 6.961 9.621 -5.188 1.00 86.69 98 VAL A CA 1
ATOM 782 C C . VAL A 1 98 ? 7.694 8.409 -4.626 1.00 86.69 98 VAL A C 1
ATOM 784 O O . VAL A 1 98 ? 7.370 7.925 -3.541 1.00 86.69 98 VAL A O 1
ATOM 787 N N . PHE A 1 99 ? 8.699 7.939 -5.360 1.00 84.88 99 PHE A N 1
ATOM 788 C CA . PHE A 1 99 ? 9.472 6.738 -5.046 1.00 84.88 99 PHE A CA 1
ATOM 789 C C . PHE A 1 99 ? 10.897 7.089 -4.623 1.00 84.88 99 PHE A C 1
ATOM 791 O O . PHE A 1 99 ? 11.436 8.128 -5.004 1.00 84.88 99 PHE A O 1
ATOM 798 N N . ASN A 1 100 ? 11.520 6.199 -3.849 1.00 75.31 100 ASN A N 1
ATOM 799 C CA . ASN A 1 100 ? 12.923 6.270 -3.426 1.00 75.31 100 ASN A CA 1
ATOM 800 C C . ASN A 1 100 ? 13.305 7.587 -2.749 1.00 75.31 100 ASN A C 1
ATOM 802 O O . ASN A 1 100 ? 14.452 8.034 -2.803 1.00 75.31 100 ASN A O 1
ATOM 806 N N . THR A 1 101 ? 12.346 8.206 -2.063 1.00 62.44 101 THR A N 1
ATOM 807 C CA . THR A 1 101 ? 12.665 9.330 -1.194 1.00 62.44 101 THR A CA 1
ATOM 808 C C . THR A 1 101 ? 13.474 8.809 -0.004 1.00 62.44 101 THR A C 1
ATOM 810 O O . THR A 1 101 ? 13.108 7.777 0.576 1.00 62.44 101 THR A O 1
ATOM 813 N N . PRO A 1 102 ? 14.570 9.480 0.394 1.00 52.62 102 PRO A N 1
ATOM 814 C CA . PRO A 1 102 ? 15.203 9.184 1.665 1.00 52.62 102 PRO A CA 1
ATOM 815 C C . PRO A 1 102 ? 14.148 9.430 2.735 1.00 52.62 102 PRO A C 1
ATOM 817 O O . PRO A 1 102 ? 13.708 10.563 2.941 1.00 52.62 102 PRO A O 1
ATOM 820 N N . ASN A 1 103 ? 13.689 8.351 3.363 1.00 45.72 103 ASN A N 1
ATOM 821 C CA . ASN A 1 103 ? 12.714 8.431 4.429 1.00 45.72 103 ASN A CA 1
ATOM 822 C C . ASN A 1 103 ? 13.245 9.420 5.472 1.00 45.72 103 ASN A C 1
ATOM 824 O O . ASN A 1 103 ? 14.205 9.142 6.181 1.00 45.72 103 ASN A O 1
ATOM 828 N N . LYS A 1 104 ? 12.580 10.569 5.610 1.00 37.38 104 LYS A N 1
ATOM 829 C CA . LYS A 1 104 ? 12.691 11.421 6.801 1.00 37.38 104 LYS A CA 1
ATOM 830 C C . LYS A 1 104 ? 11.906 10.820 7.977 1.00 37.38 104 LYS A C 1
ATOM 832 O O . LYS A 1 104 ? 11.538 11.532 8.908 1.00 37.38 104 LYS A O 1
ATOM 837 N N . LEU A 1 105 ? 11.634 9.512 7.947 1.00 41.91 105 LEU A N 1
ATOM 838 C CA . LEU A 1 105 ? 11.297 8.763 9.143 1.00 41.91 105 LEU A CA 1
ATOM 839 C C . LEU A 1 105 ? 12.565 8.740 9.997 1.00 41.91 105 LEU A C 1
ATOM 841 O O . LEU A 1 105 ? 13.452 7.920 9.784 1.00 41.91 105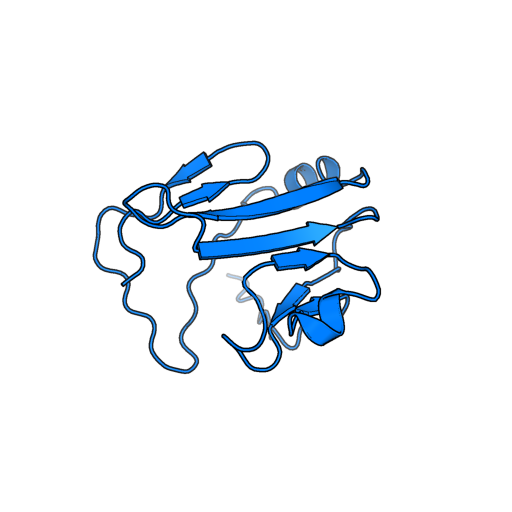 LEU A O 1
ATOM 845 N N . LEU A 1 106 ? 12.645 9.666 10.956 1.00 34.25 106 LEU A N 1
ATOM 846 C CA . LEU A 1 106 ? 13.408 9.445 12.178 1.00 34.25 106 LEU A CA 1
ATOM 847 C C . LEU A 1 106 ? 12.872 8.151 12.802 1.00 34.25 106 LEU A C 1
ATOM 849 O O . LEU A 1 106 ? 11.924 8.166 13.584 1.00 34.25 106 LEU A O 1
ATOM 853 N N . ILE A 1 107 ? 13.448 7.020 12.410 1.00 35.66 107 ILE A N 1
ATOM 854 C CA . ILE A 1 107 ? 13.485 5.844 13.261 1.00 35.66 107 ILE A CA 1
ATOM 855 C C . ILE A 1 107 ? 14.552 6.194 14.290 1.00 35.66 107 ILE A C 1
ATOM 857 O O . ILE A 1 107 ? 15.740 5.964 14.090 1.00 35.66 107 ILE A O 1
ATOM 861 N N . THR A 1 108 ? 14.137 6.867 15.360 1.00 34.81 108 THR A N 1
ATOM 862 C CA . THR A 1 108 ? 14.908 6.797 16.592 1.00 34.81 108 THR A CA 1
ATOM 863 C C . THR A 1 108 ? 14.725 5.363 17.059 1.00 34.81 108 THR A C 1
ATOM 865 O O . THR A 1 108 ? 13.655 5.012 17.555 1.00 34.81 108 THR A O 1
ATOM 868 N N . GLU A 1 109 ? 15.718 4.512 16.811 1.00 32.84 109 GLU A N 1
ATOM 869 C CA . GLU A 1 109 ? 15.836 3.254 17.534 1.00 32.84 109 GLU A CA 1
ATOM 870 C C . GLU A 1 109 ? 15.819 3.612 19.023 1.00 32.84 109 GLU A C 1
ATOM 872 O O . GLU A 1 109 ? 16.744 4.242 19.534 1.00 32.84 109 GLU A O 1
ATOM 877 N N . ILE A 1 110 ? 14.724 3.298 19.713 1.00 36.22 110 ILE A N 1
ATOM 878 C CA . ILE A 1 110 ? 14.776 3.172 21.163 1.00 36.22 110 ILE A CA 1
ATOM 879 C C . ILE A 1 110 ? 15.309 1.760 21.379 1.00 36.22 110 ILE A C 1
ATOM 881 O O . ILE A 1 110 ? 14.559 0.792 21.288 1.00 36.22 110 ILE A O 1
ATOM 885 N N . SER A 1 111 ? 16.626 1.655 21.539 1.00 37.16 111 SER A N 1
ATOM 886 C CA . SER A 1 111 ? 17.246 0.483 22.150 1.00 37.16 111 SER A CA 1
ATOM 887 C C . SER A 1 111 ? 16.818 0.418 23.616 1.00 37.16 111 SER A C 1
ATOM 889 O O . SER A 1 111 ? 16.793 1.465 24.273 1.00 37.16 111 SER A O 1
ATOM 891 N N . ASP A 1 112 ? 16.498 -0.786 24.089 1.00 45.12 112 ASP A N 1
ATOM 892 C CA . ASP A 1 112 ? 16.216 -1.094 25.501 1.00 45.12 112 ASP A CA 1
ATOM 893 C C . ASP A 1 112 ? 17.297 -0.573 26.470 1.00 45.12 112 ASP A C 1
ATOM 895 O O . ASP A 1 112 ? 18.500 -0.594 26.106 1.00 45.12 112 ASP A O 1
#